Protein AF-A0A160VBA7-F1 (afdb_monomer)

Structure (mmCIF, N/CA/C/O backbone):
data_AF-A0A160VBA7-F1
#
_entry.id   AF-A0A160VBA7-F1
#
loop_
_atom_site.group_PDB
_atom_site.id
_atom_site.type_symbol
_atom_site.label_atom_id
_atom_site.label_alt_id
_atom_site.label_comp_id
_atom_site.label_asym_id
_atom_site.label_entity_id
_atom_site.label_seq_id
_atom_site.pdbx_PDB_ins_code
_atom_site.Cartn_x
_atom_site.Cartn_y
_atom_site.Cartn_z
_atom_site.occupancy
_atom_site.B_iso_or_equiv
_atom_site.auth_seq_id
_atom_site.auth_comp_id
_atom_site.auth_asym_id
_atom_site.auth_atom_id
_atom_site.pdbx_PDB_model_num
ATOM 1 N N . MET A 1 1 ? -5.556 9.401 -2.175 1.00 79.62 1 MET A N 1
ATOM 2 C CA . MET A 1 1 ? -5.128 7.986 -2.132 1.00 79.62 1 MET A CA 1
ATOM 3 C C . MET A 1 1 ? -4.944 7.528 -0.688 1.00 79.62 1 MET A C 1
ATOM 5 O O . MET A 1 1 ? -5.803 6.800 -0.225 1.00 79.62 1 MET A O 1
ATOM 9 N N . VAL A 1 2 ? -3.939 8.027 0.047 1.00 82.25 2 VAL A N 1
ATOM 10 C CA . VAL A 1 2 ? -3.682 7.615 1.448 1.00 82.25 2 VAL A CA 1
ATOM 11 C C . VAL A 1 2 ? -4.827 7.967 2.408 1.00 82.25 2 VAL A C 1
ATOM 13 O O . VAL A 1 2 ? -5.305 7.083 3.104 1.00 82.25 2 VAL A O 1
ATOM 16 N N . LEU A 1 3 ? -5.311 9.219 2.414 1.00 83.00 3 LEU A N 1
ATOM 17 C CA . LEU A 1 3 ? -6.420 9.642 3.293 1.00 83.00 3 LEU A CA 1
ATOM 18 C C . LEU A 1 3 ? -7.672 8.778 3.087 1.00 83.00 3 LEU A C 1
ATOM 20 O O . LEU A 1 3 ? -8.177 8.197 4.037 1.00 83.00 3 LEU A O 1
ATOM 24 N N . ASN A 1 4 ? -8.081 8.592 1.829 1.00 86.94 4 ASN A N 1
ATOM 25 C CA . ASN A 1 4 ? -9.220 7.742 1.484 1.00 86.94 4 ASN A CA 1
ATOM 26 C C . ASN A 1 4 ? -9.028 6.281 1.926 1.00 86.94 4 ASN A C 1
ATOM 28 O O . ASN A 1 4 ? -10.008 5.620 2.235 1.00 86.94 4 ASN A O 1
ATOM 32 N N . TYR A 1 5 ? -7.797 5.756 1.925 1.00 91.88 5 TYR A N 1
ATOM 33 C CA . TYR A 1 5 ? -7.541 4.378 2.355 1.00 91.88 5 TYR A CA 1
ATOM 34 C C . TYR A 1 5 ? -7.555 4.228 3.882 1.00 91.88 5 TYR A C 1
ATOM 36 O O . TYR A 1 5 ? -8.023 3.216 4.392 1.00 91.88 5 TYR A O 1
ATOM 44 N N . ILE A 1 6 ? -7.109 5.251 4.617 1.00 90.50 6 ILE A N 1
ATOM 45 C CA . ILE A 1 6 ? -7.254 5.303 6.078 1.00 90.50 6 ILE A CA 1
ATOM 46 C C . ILE A 1 6 ? -8.740 5.349 6.459 1.00 90.50 6 ILE A C 1
ATOM 48 O O . ILE A 1 6 ? -9.169 4.575 7.309 1.00 90.50 6 ILE A O 1
ATOM 52 N N . GLU A 1 7 ? -9.528 6.193 5.787 1.00 93.06 7 GLU A N 1
ATOM 53 C CA . GLU A 1 7 ? -10.982 6.269 5.982 1.00 93.06 7 GLU A CA 1
ATOM 54 C C . GLU A 1 7 ? -11.681 4.947 5.626 1.00 93.06 7 GLU A C 1
ATOM 56 O O . GLU A 1 7 ? -12.569 4.510 6.350 1.00 93.06 7 GLU A O 1
ATOM 61 N N . ASP A 1 8 ? -11.268 4.275 4.546 1.00 93.62 8 ASP A N 1
ATOM 62 C CA . ASP A 1 8 ? -11.796 2.962 4.150 1.00 93.62 8 ASP A CA 1
ATOM 63 C C . ASP A 1 8 ? -11.543 1.898 5.229 1.00 93.62 8 ASP A C 1
ATOM 65 O O . ASP A 1 8 ? -12.466 1.187 5.629 1.00 93.62 8 ASP A O 1
ATOM 69 N N . MET A 1 9 ? -10.311 1.831 5.745 1.00 93.88 9 MET A N 1
ATOM 70 C CA . MET A 1 9 ? -9.935 0.936 6.844 1.00 93.88 9 MET A 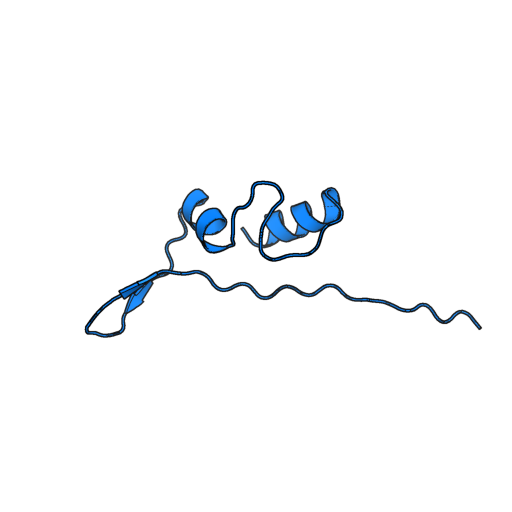CA 1
ATOM 71 C C . MET A 1 9 ? -10.761 1.193 8.111 1.00 93.88 9 MET A C 1
ATOM 73 O O . MET A 1 9 ? -11.217 0.243 8.751 1.00 93.88 9 MET A O 1
ATOM 77 N N . GLU A 1 10 ? -10.997 2.461 8.454 1.00 93.19 10 GLU A N 1
ATOM 78 C CA . GLU A 1 10 ? -11.800 2.850 9.617 1.00 93.19 10 GLU A CA 1
ATOM 79 C C . GLU A 1 10 ? -13.287 2.506 9.433 1.00 93.19 10 GLU A C 1
ATOM 81 O O . GLU A 1 10 ? -13.875 1.830 10.279 1.00 93.19 10 GLU A O 1
ATOM 86 N N . LEU A 1 11 ? -13.892 2.911 8.312 1.00 95.38 11 LEU A N 1
ATOM 87 C CA . LEU A 1 11 ? -15.320 2.717 8.038 1.00 95.38 11 LEU A CA 1
ATOM 88 C C . LEU A 1 11 ? -15.700 1.243 7.878 1.00 95.38 11 LEU A C 1
ATOM 90 O O . LEU A 1 11 ? -16.812 0.852 8.237 1.00 95.38 11 LEU A O 1
ATOM 94 N N . ASN A 1 12 ? -14.789 0.429 7.346 1.00 94.81 12 ASN A N 1
ATOM 95 C CA . ASN A 1 12 ? -15.021 -0.991 7.103 1.00 94.81 12 ASN A CA 1
ATOM 96 C C . ASN A 1 12 ? -14.366 -1.909 8.148 1.00 94.81 12 ASN A C 1
ATOM 98 O O . ASN A 1 12 ? -14.434 -3.131 8.009 1.00 94.81 12 ASN A O 1
ATOM 102 N N . ASN A 1 13 ? -13.773 -1.342 9.205 1.00 92.94 13 ASN A N 1
ATOM 103 C CA . ASN A 1 13 ? -13.171 -2.065 10.326 1.00 92.94 13 ASN A CA 1
ATOM 104 C C . ASN A 1 13 ? -12.172 -3.156 9.887 1.00 92.94 13 ASN A C 1
ATOM 106 O O . ASN A 1 13 ? -12.263 -4.316 10.300 1.00 92.94 13 ASN A O 1
ATOM 110 N N . PHE A 1 14 ? -11.217 -2.786 9.033 1.00 93.31 14 PHE A N 1
ATOM 111 C CA . PHE A 1 14 ? -10.127 -3.669 8.616 1.00 93.31 14 PHE A CA 1
ATOM 112 C C . PHE A 1 14 ? -8.780 -2.947 8.655 1.00 93.31 14 PHE A C 1
ATOM 114 O O . PHE A 1 14 ? -8.707 -1.724 8.630 1.00 93.31 14 PHE A O 1
ATOM 121 N N . PHE A 1 15 ? -7.697 -3.720 8.702 1.00 93.69 15 PHE A N 1
ATOM 122 C CA . PHE A 1 15 ? -6.337 -3.209 8.589 1.00 93.69 15 PHE A CA 1
ATOM 123 C C . PHE A 1 15 ? -5.537 -4.117 7.658 1.00 93.69 15 PHE A C 1
ATOM 125 O O . PHE A 1 15 ? -5.480 -5.330 7.862 1.00 93.69 15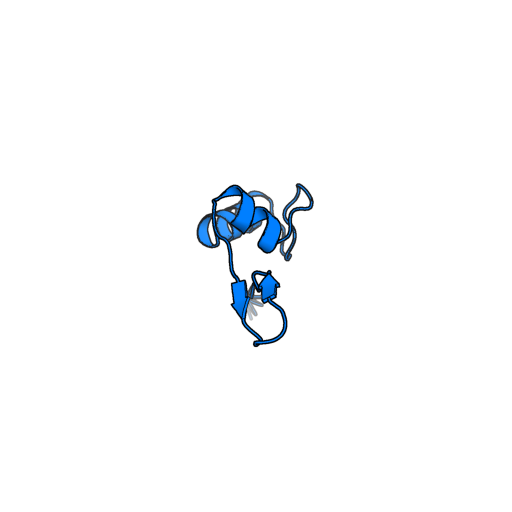 PHE A O 1
ATOM 132 N N . GLY A 1 16 ? -4.939 -3.541 6.620 1.00 92.50 16 GLY A N 1
ATOM 133 C CA . GLY A 1 16 ? -4.203 -4.295 5.610 1.00 92.50 16 GLY A CA 1
ATOM 134 C C . GLY A 1 16 ? -3.548 -3.385 4.582 1.00 92.50 16 GLY A C 1
ATOM 135 O O . GLY A 1 16 ? -3.563 -2.170 4.740 1.00 92.50 16 GLY A O 1
ATOM 136 N N . HIS A 1 17 ? -2.956 -3.991 3.551 1.00 92.56 17 HIS A N 1
ATOM 137 C CA . HIS A 1 17 ? -2.420 -3.290 2.372 1.00 92.56 17 HIS A CA 1
ATOM 138 C C . HIS A 1 17 ? -3.331 -3.411 1.140 1.00 92.56 17 HIS A C 1
ATOM 140 O O . HIS A 1 17 ? -3.208 -2.641 0.184 1.00 92.56 17 HIS A O 1
ATOM 146 N N . GLU A 1 18 ? -4.267 -4.357 1.168 1.00 94.75 18 GLU A N 1
ATOM 147 C CA . GLU A 1 18 ? -5.317 -4.524 0.168 1.00 94.75 18 GLU A CA 1
ATOM 148 C C . GLU A 1 18 ? -6.634 -3.974 0.722 1.00 94.75 18 GLU A C 1
ATOM 150 O O . GLU A 1 18 ? -6.905 -4.086 1.919 1.00 94.75 18 GLU A O 1
ATOM 155 N N . ASN A 1 19 ? -7.442 -3.333 -0.121 1.00 92.44 19 ASN A N 1
ATOM 156 C CA . ASN A 1 19 ? -8.810 -2.967 0.253 1.00 92.44 19 ASN A CA 1
ATOM 157 C C . ASN A 1 19 ? -9.763 -4.162 0.088 1.00 92.44 19 ASN A C 1
ATOM 159 O O . ASN A 1 19 ? -9.393 -5.207 -0.449 1.00 92.44 19 ASN A O 1
ATOM 163 N N . LEU A 1 20 ? -11.027 -3.995 0.481 1.00 93.44 20 LEU A N 1
ATOM 164 C CA . LEU A 1 20 ? -12.045 -5.049 0.348 1.00 93.44 20 LEU A CA 1
ATOM 165 C C . LEU A 1 20 ? -12.370 -5.437 -1.108 1.00 93.44 20 LEU A C 1
ATOM 167 O O . LEU A 1 20 ? -13.010 -6.460 -1.342 1.00 93.44 20 LEU A O 1
ATOM 171 N N . ALA A 1 21 ? 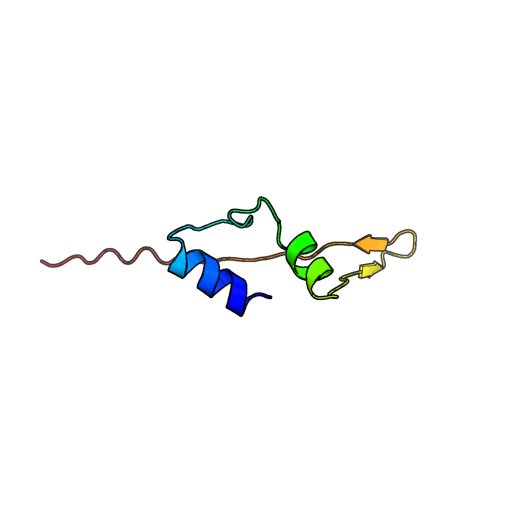-11.915 -4.653 -2.089 1.00 93.12 21 ALA A N 1
ATOM 172 C CA . ALA A 1 21 ? -12.000 -4.981 -3.511 1.00 93.12 21 ALA A CA 1
ATOM 173 C C . ALA A 1 21 ? -10.768 -5.755 -4.033 1.00 93.12 21 ALA A C 1
ATOM 175 O O . ALA A 1 21 ? -10.689 -6.029 -5.232 1.00 93.12 21 ALA A O 1
ATOM 176 N N . GLY A 1 22 ? -9.799 -6.093 -3.172 1.00 94.06 22 GLY A N 1
ATOM 177 C CA . GLY A 1 22 ? -8.565 -6.798 -3.545 1.00 94.06 22 GLY A CA 1
ATOM 178 C C . GLY A 1 22 ? -7.566 -5.930 -4.321 1.00 94.06 22 GLY A C 1
ATOM 179 O O . GLY A 1 22 ? -6.764 -6.438 -5.109 1.00 94.06 22 GLY A O 1
ATOM 180 N N . GLN A 1 23 ? -7.642 -4.606 -4.171 1.00 92.38 23 GLN A N 1
ATOM 181 C CA . GLN A 1 23 ? -6.704 -3.669 -4.785 1.00 92.38 23 GLN A CA 1
ATOM 182 C C . GLN A 1 23 ? -5.592 -3.335 -3.797 1.00 92.38 23 GLN A C 1
ATOM 184 O O . GLN A 1 23 ? -5.869 -2.816 -2.714 1.00 92.38 23 GLN A O 1
ATOM 189 N N . ASP A 1 24 ? -4.347 -3.569 -4.201 1.00 91.69 24 ASP A N 1
ATOM 190 C CA . ASP A 1 24 ? -3.149 -3.075 -3.524 1.00 91.69 24 ASP A CA 1
ATOM 191 C C . ASP A 1 24 ? -2.941 -1.562 -3.758 1.00 91.69 24 ASP A C 1
ATOM 193 O O . ASP A 1 24 ? -3.670 -0.905 -4.510 1.00 91.69 24 ASP A O 1
ATOM 197 N N . THR A 1 25 ? -1.940 -0.984 -3.095 1.00 91.00 25 THR A N 1
ATOM 198 C CA . THR A 1 25 ? -1.619 0.447 -3.189 1.00 91.00 25 THR A CA 1
ATOM 199 C C . THR A 1 25 ? -1.265 0.895 -4.605 1.00 91.00 25 THR A C 1
ATOM 201 O O . THR A 1 25 ? -1.612 2.017 -4.981 1.00 91.00 25 THR A O 1
ATOM 204 N N . ALA A 1 26 ? -0.609 0.045 -5.399 1.00 89.56 26 ALA A N 1
ATOM 205 C CA . ALA A 1 26 ? -0.250 0.376 -6.774 1.00 89.56 26 ALA A CA 1
ATOM 206 C C . ALA A 1 26 ? -1.517 0.529 -7.625 1.00 89.56 26 ALA A C 1
ATOM 208 O O . ALA A 1 26 ? -1.741 1.599 -8.187 1.00 89.56 26 ALA A O 1
ATOM 209 N N . LYS A 1 27 ? -2.425 -0.455 -7.587 1.00 90.62 27 LYS A N 1
ATOM 210 C CA . LYS A 1 27 ? -3.722 -0.402 -8.284 1.00 90.62 27 LYS A CA 1
ATOM 211 C C . LYS A 1 27 ? -4.582 0.781 -7.840 1.00 90.62 27 LYS A C 1
ATOM 213 O O . LYS A 1 27 ? -5.223 1.428 -8.669 1.00 90.62 27 LYS A O 1
ATOM 218 N N . ARG A 1 28 ? -4.605 1.091 -6.535 1.00 91.31 28 ARG A N 1
ATOM 219 C CA . ARG A 1 28 ? -5.318 2.272 -6.007 1.00 91.31 28 ARG A CA 1
ATOM 220 C C . ARG A 1 28 ? -4.695 3.584 -6.494 1.00 91.31 28 ARG A C 1
ATOM 222 O O . ARG A 1 28 ? -5.418 4.551 -6.726 1.00 91.31 28 ARG A O 1
ATOM 229 N N . GLY A 1 29 ? -3.371 3.635 -6.633 1.00 90.38 29 GLY A N 1
ATOM 230 C CA . GLY A 1 29 ? -2.651 4.777 -7.192 1.00 90.38 29 GLY A CA 1
ATOM 231 C C . GLY A 1 29 ? -2.926 4.967 -8.682 1.00 90.38 29 GLY A C 1
ATOM 232 O O . GLY A 1 29 ? -3.317 6.063 -9.083 1.00 90.38 29 GLY A O 1
ATOM 233 N N . GLU A 1 30 ? -2.815 3.899 -9.471 1.00 89.31 30 GLU A N 1
ATOM 234 C CA . GLU A 1 30 ? -3.076 3.890 -10.915 1.00 89.31 30 GLU A CA 1
ATOM 235 C C . GLU A 1 30 ? -4.495 4.364 -11.246 1.00 89.31 30 GLU A C 1
ATOM 237 O O . GLU A 1 30 ? -4.675 5.219 -12.113 1.00 89.31 30 GLU A O 1
ATOM 242 N N . ALA A 1 31 ? -5.507 3.890 -10.508 1.00 88.62 31 ALA A N 1
ATOM 243 C CA . ALA A 1 31 ? -6.903 4.304 -10.687 1.00 88.62 31 ALA A CA 1
ATOM 244 C C . ALA A 1 31 ? -7.127 5.816 -10.474 1.00 88.62 31 ALA A C 1
ATOM 246 O O . ALA A 1 31 ? -8.090 6.385 -10.986 1.00 88.62 31 ALA A O 1
ATOM 247 N N . LEU A 1 32 ? -6.235 6.467 -9.725 1.00 88.81 32 LEU A N 1
ATOM 248 C CA . LEU A 1 32 ? -6.233 7.907 -9.465 1.00 88.81 32 LEU A CA 1
ATOM 249 C C . LEU A 1 32 ? -5.231 8.669 -10.354 1.00 88.81 32 LEU A C 1
ATOM 251 O O . LEU A 1 32 ? -5.055 9.873 -10.177 1.00 88.81 32 LEU A O 1
ATOM 255 N N . GLY A 1 33 ? -4.576 7.986 -11.298 1.00 89.06 33 GLY A N 1
ATOM 256 C CA . GLY A 1 33 ? -3.590 8.559 -12.214 1.00 89.06 33 GLY A CA 1
ATOM 257 C C . GLY A 1 33 ? -2.187 8.739 -11.624 1.00 89.06 33 GLY A C 1
ATOM 258 O O . GLY A 1 33 ? -1.369 9.436 -12.223 1.00 89.06 33 GLY A O 1
ATOM 259 N N . TYR A 1 34 ? -1.884 8.138 -10.469 1.00 86.25 34 TYR A N 1
ATOM 260 C CA . TYR A 1 34 ? -0.528 8.124 -9.918 1.00 86.25 34 TYR A CA 1
ATOM 261 C C . TYR A 1 34 ? 0.283 6.990 -10.540 1.00 86.25 34 TYR A C 1
ATOM 263 O O . TYR A 1 34 ? 0.017 5.820 -10.287 1.00 86.25 34 TYR A O 1
ATOM 271 N N . ILE A 1 35 ? 1.314 7.359 -11.296 1.00 81.75 35 ILE A N 1
ATOM 272 C CA . ILE A 1 35 ? 2.310 6.440 -11.847 1.00 81.75 35 ILE A CA 1
ATOM 273 C C . ILE A 1 35 ? 3.635 6.741 -11.144 1.00 81.75 35 ILE A C 1
ATOM 275 O O . ILE A 1 35 ? 4.141 7.863 -11.219 1.00 81.75 35 ILE A O 1
ATOM 279 N N . CYS A 1 36 ? 4.183 5.760 -10.424 1.00 82.19 36 CYS A N 1
ATOM 280 C CA . CYS A 1 36 ? 5.459 5.897 -9.724 1.00 82.19 36 CYS A CA 1
ATOM 281 C C . CYS A 1 36 ? 6.503 5.020 -10.411 1.00 82.19 36 CYS A C 1
ATOM 283 O O . CYS A 1 36 ? 6.487 3.796 -10.282 1.00 82.19 36 CYS A O 1
ATOM 285 N N . LEU A 1 37 ? 7.394 5.669 -11.159 1.00 87.62 37 LEU A N 1
ATOM 286 C CA . LEU A 1 37 ? 8.457 5.021 -11.914 1.00 87.62 37 LEU A CA 1
ATOM 287 C C . LEU A 1 37 ? 9.799 5.304 -11.259 1.00 87.62 37 LEU A C 1
ATOM 289 O O . LEU A 1 37 ? 10.139 6.451 -10.960 1.00 87.62 37 LEU A O 1
ATOM 293 N N . LYS A 1 38 ? 10.590 4.251 -11.098 1.00 84.94 38 LYS A N 1
ATOM 294 C CA . LYS A 1 38 ? 11.987 4.344 -10.709 1.00 84.94 38 LYS A CA 1
ATOM 295 C C . LYS A 1 38 ? 12.864 3.865 -11.853 1.00 84.94 38 LYS A C 1
ATOM 297 O O . LYS A 1 38 ? 12.777 2.711 -12.267 1.00 84.94 38 LYS A O 1
ATOM 302 N N . ASP A 1 39 ? 13.711 4.763 -12.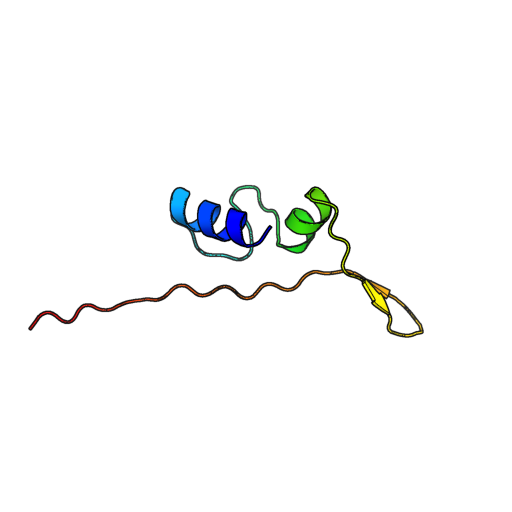337 1.00 90.19 39 ASP A N 1
ATOM 303 C CA . ASP A 1 39 ? 14.711 4.477 -13.361 1.00 90.19 39 ASP A CA 1
ATOM 304 C C . ASP A 1 39 ? 15.950 3.812 -12.735 1.00 90.19 39 ASP A C 1
ATOM 306 O O . ASP A 1 39 ? 16.523 4.328 -11.771 1.00 90.19 39 ASP A O 1
ATOM 310 N N . PHE A 1 40 ? 16.356 2.661 -13.275 1.00 91.50 40 PHE A N 1
ATOM 311 C CA . PHE A 1 40 ? 17.586 1.944 -12.917 1.00 91.50 40 PHE A CA 1
ATOM 312 C C . PHE A 1 40 ? 18.632 1.971 -14.049 1.00 91.50 40 PHE A C 1
ATOM 314 O O . PHE A 1 40 ? 19.583 1.188 -14.042 1.00 91.50 40 PHE A O 1
ATOM 321 N N . GLY A 1 41 ? 18.456 2.837 -15.049 1.00 93.06 41 GLY A N 1
ATOM 322 C CA . GLY A 1 41 ? 19.296 3.006 -16.236 1.00 93.06 41 GLY A CA 1
ATOM 323 C C . GLY A 1 41 ? 19.049 1.949 -17.313 1.00 93.06 41 GLY A C 1
ATOM 324 O O . GLY A 1 41 ? 18.917 2.277 -18.488 1.00 93.06 41 GLY A O 1
ATOM 325 N N . ASN A 1 42 ? 18.948 0.679 -16.914 1.00 92.62 42 ASN A N 1
ATOM 326 C CA . ASN A 1 42 ? 18.757 -0.451 -17.833 1.00 92.62 42 ASN A CA 1
ATOM 327 C C . ASN A 1 42 ? 17.299 -0.931 -17.909 1.00 92.62 42 ASN A C 1
ATOM 329 O O . ASN A 1 42 ? 16.946 -1.685 -18.813 1.00 92.62 42 ASN A O 1
ATOM 333 N N . PHE A 1 43 ? 16.473 -0.544 -16.937 1.00 89.62 43 PHE A N 1
ATOM 334 C CA . PHE A 1 43 ? 15.043 -0.836 -16.879 1.00 89.62 43 PHE A CA 1
ATOM 335 C C . PHE A 1 43 ? 14.343 0.146 -15.929 1.00 89.62 43 PHE A C 1
ATOM 337 O O . PHE A 1 43 ? 14.991 0.796 -15.104 1.00 89.62 43 PHE A O 1
ATOM 344 N N . PHE A 1 44 ? 13.017 0.210 -16.021 1.00 85.88 44 PHE A N 1
ATOM 345 C CA . PHE A 1 44 ? 12.169 0.926 -15.072 1.00 85.88 44 PHE A CA 1
ATOM 346 C C . PHE A 1 44 ? 11.477 -0.079 -14.155 1.00 85.88 44 PHE A C 1
ATOM 348 O O . PHE A 1 44 ? 10.994 -1.109 -14.626 1.00 85.88 44 PHE A O 1
ATOM 355 N N . ALA A 1 45 ? 11.414 0.223 -12.860 1.00 84.62 45 ALA A N 1
ATOM 356 C CA . ALA A 1 45 ? 10.475 -0.438 -11.965 1.00 84.62 45 ALA A CA 1
ATOM 357 C C . ALA A 1 45 ? 9.289 0.491 -11.722 1.00 84.62 45 ALA A C 1
ATOM 359 O O . ALA A 1 45 ? 9.472 1.669 -11.409 1.00 84.62 45 ALA A O 1
ATOM 360 N N . GLU A 1 46 ? 8.092 -0.059 -11.841 1.00 84.00 46 GLU A N 1
ATOM 361 C CA . GLU A 1 46 ? 6.852 0.610 -11.480 1.00 84.00 46 GLU A CA 1
ATOM 362 C C . GLU A 1 46 ? 6.341 0.036 -10.162 1.00 84.00 46 GLU A C 1
ATOM 364 O O . GLU A 1 46 ? 6.371 -1.178 -9.949 1.00 84.00 46 GLU A O 1
ATOM 369 N N . GLY A 1 47 ? 5.908 0.909 -9.258 1.00 83.31 47 GLY A N 1
ATOM 370 C CA . GLY A 1 47 ? 5.274 0.473 -8.024 1.00 83.31 47 GLY A CA 1
ATOM 371 C C . GLY A 1 47 ? 5.182 1.564 -6.970 1.00 83.31 47 GLY A C 1
ATOM 372 O O . GLY A 1 47 ? 5.997 2.486 -6.910 1.00 83.31 47 GLY A O 1
ATOM 373 N N . ILE A 1 48 ? 4.181 1.434 -6.105 1.00 86.44 48 ILE A N 1
ATOM 374 C CA . ILE A 1 48 ? 3.960 2.318 -4.962 1.00 86.44 48 ILE A CA 1
ATOM 375 C C . ILE A 1 48 ? 4.053 1.471 -3.694 1.00 86.44 48 ILE A C 1
ATOM 377 O O . ILE A 1 48 ? 3.329 0.490 -3.550 1.00 86.44 48 ILE A O 1
ATOM 381 N N . GLY A 1 49 ? 4.955 1.849 -2.787 1.00 85.81 49 GLY A N 1
ATOM 382 C CA . GLY A 1 49 ? 5.050 1.259 -1.452 1.00 85.81 49 GLY A CA 1
ATOM 383 C C . GLY A 1 49 ? 4.177 2.012 -0.450 1.00 85.81 49 GLY A C 1
ATOM 384 O O . GLY A 1 49 ? 4.070 3.236 -0.522 1.00 85.81 49 GLY A O 1
ATOM 385 N N . GLU A 1 50 ? 3.584 1.287 0.495 1.00 87.31 50 GLU A N 1
ATOM 386 C CA . GLU A 1 50 ? 2.713 1.834 1.540 1.00 87.31 50 GLU A CA 1
ATOM 387 C C . GLU A 1 50 ? 3.143 1.326 2.916 1.00 87.31 50 GLU A C 1
ATOM 389 O O . GLU A 1 50 ? 3.397 0.135 3.087 1.00 87.31 50 GLU A O 1
ATOM 394 N N . ASN A 1 51 ? 3.193 2.222 3.900 1.00 88.25 51 ASN A N 1
ATOM 395 C CA . ASN A 1 51 ? 3.421 1.878 5.299 1.00 88.25 51 ASN A CA 1
ATOM 396 C C . ASN A 1 51 ? 2.203 2.299 6.120 1.00 88.25 51 ASN A C 1
ATOM 398 O O . ASN A 1 51 ? 1.855 3.481 6.152 1.00 88.25 51 ASN A O 1
ATOM 402 N N . ASN A 1 52 ? 1.607 1.333 6.819 1.00 87.44 52 ASN A N 1
ATOM 403 C CA . ASN A 1 52 ? 0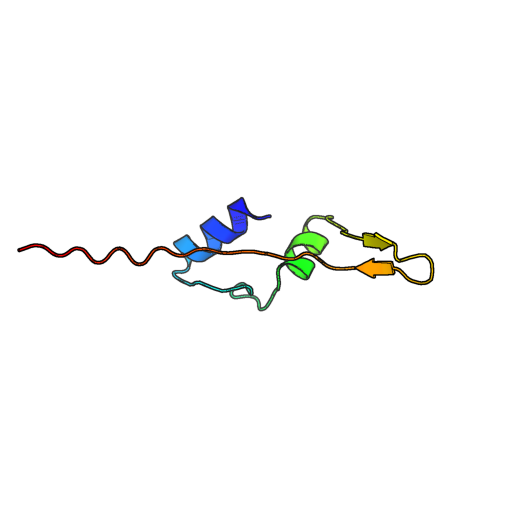.352 1.500 7.549 1.00 87.44 52 ASN A CA 1
ATOM 404 C C . ASN A 1 52 ? 0.633 1.230 9.029 1.00 87.44 52 ASN A C 1
ATOM 406 O O . ASN A 1 52 ? 1.414 0.337 9.358 1.00 87.44 52 ASN A O 1
ATOM 410 N N . PHE A 1 53 ? 0.006 1.984 9.929 1.00 88.06 53 PHE A N 1
ATOM 411 C CA . PHE A 1 53 ? 0.149 1.789 11.371 1.00 88.06 53 PHE A CA 1
ATOM 412 C C . PHE A 1 53 ? -1.227 1.771 12.037 1.00 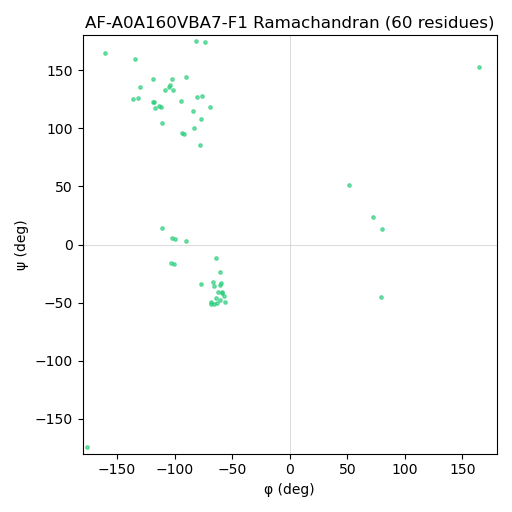88.06 53 PHE A C 1
ATOM 414 O O . PHE A 1 53 ? -1.997 2.715 11.879 1.00 88.06 53 PHE A O 1
ATOM 421 N N . GLN A 1 54 ? -1.507 0.716 12.805 1.00 84.00 54 GLN A N 1
ATOM 422 C CA . GLN A 1 54 ? -2.657 0.624 13.700 1.00 84.00 54 GLN A CA 1
ATOM 423 C C . GLN A 1 54 ? -2.136 0.506 15.132 1.00 84.00 54 GLN A C 1
ATOM 425 O O . GLN A 1 54 ? -1.420 -0.437 15.470 1.00 84.00 54 GLN A O 1
ATOM 430 N N . GLY A 1 55 ? -2.457 1.494 15.966 1.00 83.75 55 GLY A N 1
ATOM 431 C CA . GLY A 1 55 ? -2.090 1.474 17.376 1.00 83.75 55 GLY A CA 1
ATOM 432 C C . GLY A 1 55 ? -2.991 0.523 18.159 1.00 83.75 55 GLY A C 1
ATOM 433 O O 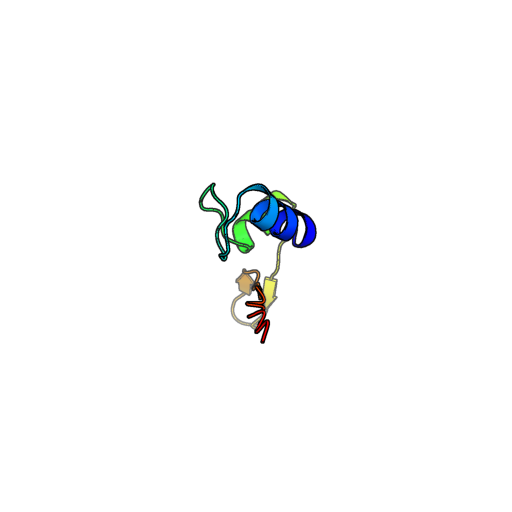. GLY A 1 55 ? -4.210 0.666 18.123 1.00 83.75 55 GLY A O 1
ATOM 434 N N . PHE A 1 56 ? -2.395 -0.399 18.911 1.00 71.19 56 PHE A N 1
ATOM 435 C CA . PHE A 1 56 ? -3.092 -1.154 19.949 1.00 71.19 56 PHE A CA 1
ATOM 436 C C . PHE A 1 56 ? -2.880 -0.425 21.275 1.00 71.19 56 PHE A C 1
ATOM 438 O O . PHE A 1 56 ? -1.832 -0.552 21.906 1.00 71.19 56 PHE A O 1
ATOM 445 N N . LEU A 1 57 ? -3.841 0.416 21.658 1.00 68.88 57 LEU A N 1
ATOM 446 C CA . LEU A 1 57 ? -3.841 1.035 22.979 1.00 68.88 57 LEU A CA 1
ATOM 447 C C . LEU A 1 57 ? -4.453 0.045 23.972 1.00 68.88 57 LEU A C 1
ATOM 449 O O . LEU A 1 57 ? -5.674 -0.074 24.054 1.00 68.88 57 LEU A O 1
ATOM 453 N N . ASP A 1 58 ? -3.609 -0.654 24.730 1.00 64.25 58 ASP A N 1
ATOM 454 C CA . ASP A 1 58 ? -4.058 -1.334 25.943 1.00 64.25 58 ASP A CA 1
ATOM 455 C C . ASP A 1 58 ? -4.404 -0.270 26.990 1.00 64.25 58 ASP A C 1
ATOM 457 O O . ASP A 1 58 ? -3.556 0.522 27.408 1.00 64.25 58 ASP A O 1
ATOM 461 N N . SER A 1 59 ? -5.666 -0.234 27.415 1.00 66.31 59 SER A N 1
ATOM 462 C CA . SER A 1 59 ? -6.084 0.582 28.553 1.00 66.31 59 SER A CA 1
ATOM 463 C C . SER A 1 59 ? -6.002 -0.262 29.823 1.00 66.31 59 SER A C 1
ATOM 465 O O . SER A 1 59 ? -6.911 -1.016 30.159 1.00 66.31 59 SER A O 1
ATOM 467 N N . SER A 1 60 ? -4.886 -0.157 30.547 1.00 65.19 60 SER A N 1
ATOM 468 C CA . SER A 1 60 ? -4.777 -0.718 31.895 1.00 65.19 60 SER A CA 1
ATOM 469 C C . SER A 1 60 ? -5.498 0.206 32.881 1.00 65.19 60 SER A C 1
ATOM 471 O O . SER A 1 60 ? -4.882 1.095 33.471 1.00 65.19 60 SER A O 1
ATOM 473 N N . PHE A 1 61 ? -6.810 0.036 33.038 1.00 65.56 61 PHE A N 1
ATOM 474 C CA . PHE A 1 61 ? -7.521 0.590 34.189 1.00 65.56 61 PHE A CA 1
ATOM 475 C C . PHE A 1 61 ? -7.224 -0.310 35.398 1.00 65.56 61 PHE A C 1
ATOM 477 O O . PHE A 1 61 ? -7.681 -1.451 35.437 1.00 65.56 61 PHE A O 1
ATOM 484 N N . ASN A 1 62 ? -6.415 0.192 36.336 1.00 50.47 62 ASN A N 1
ATOM 485 C CA . ASN A 1 62 ? -6.288 -0.345 37.698 1.00 50.47 62 ASN A CA 1
ATOM 486 C C . ASN A 1 62 ? -7.252 0.393 38.625 1.00 50.47 62 ASN A C 1
ATOM 488 O O . ASN A 1 62 ? -7.334 1.637 38.489 1.00 50.47 62 ASN A O 1
#

Mean predicted aligned error: 6.48 Å

Organism: NCBI:txid652676

pLDDT: mean 86.52, std 8.94, range [50.47, 95.38]

Sequence (62 aa):
MVLNYIEDMELNNFFGHENLAGQDTAKRGEALGYICLKDFGNFFAEGIGENNFQGFLDSSF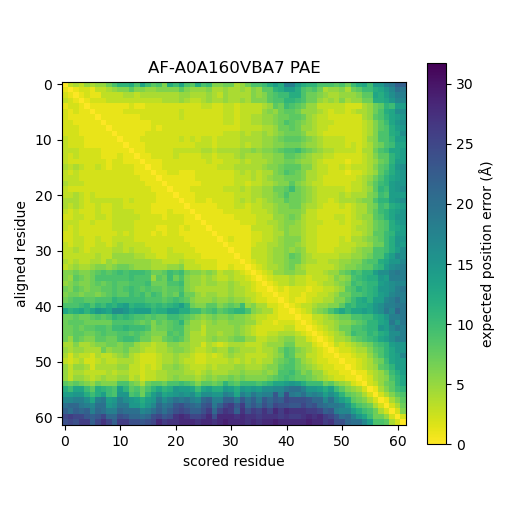N

Solvent-accessible surface area (backbone atoms only — not comparable to full-atom values): 4240 Å² total; per-residue (Å²): 104,69,68,60,49,54,52,48,29,62,78,67,72,50,87,77,72,51,49,99,85,72,40,41,55,39,58,53,29,46,79,71,72,49,80,48,76,45,80,68,88,84,53,73,49,76,61,54,87,84,88,86,87,82,85,84,80,8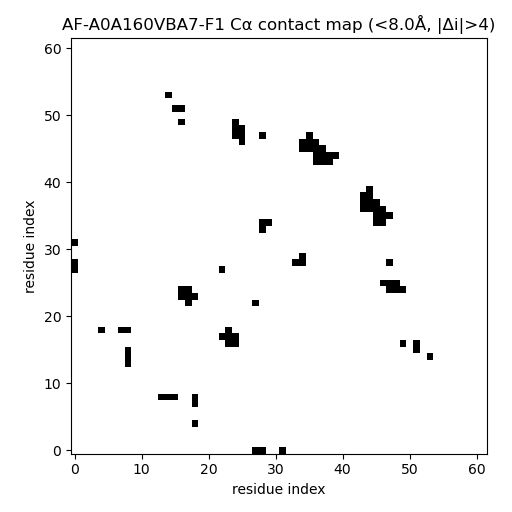2,80,84,81,128

Foldseek 3Di:
DVVVVVVQCVVVVHDDQAGPVRDGPQNVCVVVVHWDWDDPPVDIDTDDDDDDDDDDDDDPDD

Radius of gyration: 15.92 Å; Cα contacts (8 Å, |Δi|>4): 45; chains: 1; bounding box: 35×16×56 Å

Secondary structure (DSSP, 8-state):
-HHHHHHHHHHTT--SSS-TTS--HHHHHHTTT---EEE-SS-EEE----------------